Protein AF-A0A7S3EZ70-F1 (afdb_monomer)

Radius of gyration: 29.28 Å; Cα contacts (8 Å, |Δi|>4): 65; chains: 1; bounding box: 74×58×72 Å

pLDDT: mean 78.93, std 18.95, range [38.75, 97.81]

Mean predicted aligned error: 17.66 Å

Foldseek 3Di:
DDDDDPVVVVVVVVCVVALLSVLLVDALCVVQVDDLVSLQPHDCPPQDLVSLVSSLVSLVNSVHDDDSSVVSNVVSVVVNVVDDDDDDPPDDDPDDPDPPDDDDDDDDDDDDDDDDDDDDDDDDDDDDDDDDDDDDDDDDDDDDDDD

Structure (mmCIF, N/CA/C/O backbone):
data_AF-A0A7S3EZ70-F1
#
_entry.id   AF-A0A7S3EZ70-F1
#
loop_
_atom_site.group_PDB
_atom_site.id
_atom_site.type_symbol
_atom_site.label_atom_id
_atom_site.label_alt_id
_atom_site.label_comp_id
_atom_site.label_asym_id
_atom_site.label_entity_id
_atom_site.label_seq_id
_atom_site.pdbx_PDB_ins_code
_atom_site.Cartn_x
_atom_site.Cartn_y
_atom_site.Cartn_z
_atom_site.occupancy
_atom_site.B_iso_or_equiv
_atom_site.auth_seq_id
_atom_site.auth_comp_id
_atom_site.auth_asym_id
_atom_site.auth_atom_id
_atom_site.pdbx_PDB_model_num
ATOM 1 N N . ALA A 1 1 ? -31.330 0.352 -7.534 1.00 57.59 1 ALA A N 1
ATOM 2 C CA . ALA A 1 1 ? -29.929 0.679 -7.201 1.00 57.59 1 ALA A CA 1
ATOM 3 C C . ALA A 1 1 ? -29.858 0.993 -5.713 1.00 57.59 1 ALA A C 1
ATOM 5 O O . ALA A 1 1 ? -30.433 1.987 -5.290 1.00 57.59 1 ALA A O 1
ATOM 6 N N . THR A 1 2 ? -29.265 0.115 -4.906 1.00 67.69 2 THR A N 1
ATOM 7 C CA . THR A 1 2 ? -29.158 0.315 -3.452 1.00 67.69 2 THR A CA 1
ATOM 8 C C . THR A 1 2 ? -28.140 1.422 -3.186 1.00 67.69 2 THR A C 1
ATOM 10 O O . THR A 1 2 ? -26.988 1.309 -3.600 1.00 67.69 2 THR A O 1
ATOM 13 N N . ALA A 1 3 ? -28.566 2.526 -2.569 1.00 80.25 3 ALA A N 1
ATOM 14 C CA . ALA A 1 3 ? -27.684 3.654 -2.289 1.00 80.25 3 ALA A CA 1
ATOM 15 C C . ALA A 1 3 ? -26.586 3.242 -1.292 1.00 80.25 3 ALA A C 1
ATOM 17 O O . ALA A 1 3 ? -26.878 2.673 -0.243 1.00 80.25 3 ALA A O 1
ATOM 18 N N . LEU A 1 4 ? -25.322 3.534 -1.615 1.00 79.00 4 LEU A N 1
ATOM 19 C CA . LEU A 1 4 ? -24.194 3.275 -0.718 1.00 79.00 4 LEU A CA 1
ATOM 20 C C . LEU A 1 4 ? -24.263 4.194 0.509 1.00 79.00 4 LEU A C 1
ATOM 22 O O . LEU A 1 4 ? -24.451 5.413 0.380 1.00 79.00 4 LEU A O 1
ATOM 26 N N . SER A 1 5 ? -24.047 3.616 1.692 1.00 90.00 5 SER A N 1
ATOM 27 C CA . SER A 1 5 ? -23.952 4.366 2.944 1.00 90.00 5 SER A CA 1
ATOM 28 C C . SER A 1 5 ? -22.847 5.440 2.862 1.00 90.00 5 SER A C 1
ATOM 30 O O . SER A 1 5 ? -21.911 5.335 2.054 1.00 90.00 5 SER A O 1
ATOM 32 N N . PRO A 1 6 ? -22.958 6.543 3.625 1.00 88.31 6 PRO A N 1
ATOM 33 C CA . PRO A 1 6 ? -21.977 7.629 3.577 1.00 88.31 6 PRO A CA 1
ATOM 34 C C . PRO A 1 6 ? -20.561 7.162 3.947 1.00 88.31 6 PRO A C 1
ATOM 36 O O . PRO A 1 6 ? -19.594 7.639 3.350 1.00 88.31 6 PRO A O 1
ATOM 39 N N . GLU A 1 7 ? -20.430 6.191 4.857 1.00 87.75 7 GLU A N 1
ATOM 40 C CA . GLU A 1 7 ? -19.131 5.627 5.235 1.00 87.75 7 GLU A CA 1
ATOM 41 C C . GLU A 1 7 ? -18.462 4.877 4.073 1.00 87.75 7 GLU A C 1
ATOM 43 O O . GLU A 1 7 ? -17.289 5.116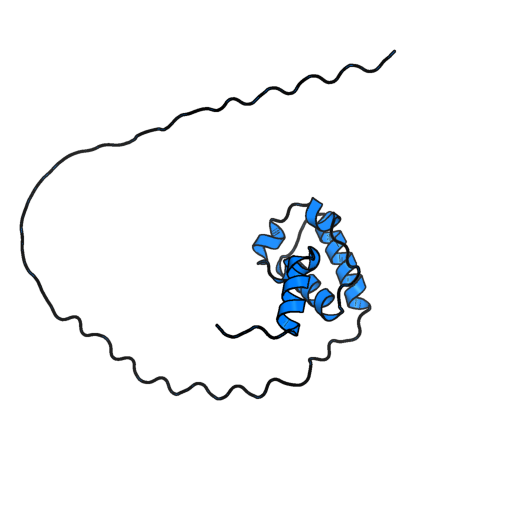 3.785 1.00 87.75 7 GLU A O 1
ATOM 48 N N . HIS A 1 8 ? -19.221 4.075 3.317 1.00 88.31 8 HIS A N 1
ATOM 49 C CA . HIS A 1 8 ? -18.715 3.342 2.159 1.00 88.31 8 HIS A CA 1
ATOM 50 C C . HIS A 1 8 ? -18.302 4.290 1.037 1.00 88.31 8 HIS A C 1
ATOM 52 O O . HIS A 1 8 ? -17.281 4.073 0.389 1.00 88.31 8 HIS A O 1
ATOM 58 N N . ARG A 1 9 ? -19.043 5.386 0.834 1.00 91.38 9 ARG A N 1
ATOM 59 C CA . ARG A 1 9 ? -18.658 6.427 -0.131 1.00 91.38 9 ARG A CA 1
ATOM 60 C C . ARG A 1 9 ? -17.361 7.129 0.269 1.00 91.38 9 ARG A C 1
ATOM 62 O O . ARG A 1 9 ? -16.509 7.363 -0.587 1.00 91.38 9 ARG A O 1
ATOM 69 N N . SER A 1 10 ? -17.192 7.440 1.554 1.00 90.31 10 SER A N 1
ATOM 70 C CA . SER A 1 10 ? -15.955 8.033 2.075 1.00 90.31 10 SER A CA 1
ATOM 71 C C . SER A 1 10 ? -14.762 7.087 1.907 1.00 90.31 10 SER A C 1
ATOM 73 O O . SER A 1 10 ? -13.71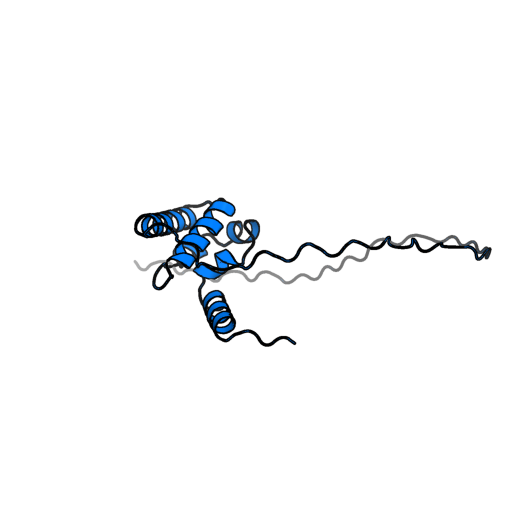7 7.491 1.392 1.00 90.31 10 SER A O 1
ATOM 75 N N . LEU A 1 11 ? -14.939 5.807 2.250 1.00 88.69 11 LEU A N 1
ATOM 76 C CA . LEU A 1 11 ? -13.916 4.779 2.074 1.00 88.69 11 LEU A CA 1
ATOM 77 C C . LEU A 1 11 ? -13.543 4.601 0.599 1.00 88.69 11 LEU A C 1
ATOM 79 O O . LEU A 1 11 ? -12.365 4.663 0.261 1.00 88.69 11 LEU A O 1
ATOM 83 N N . ALA A 1 12 ? -14.524 4.467 -0.294 1.00 90.88 12 ALA A N 1
ATOM 84 C CA . ALA A 1 12 ? -14.280 4.335 -1.729 1.00 90.88 12 ALA A CA 1
ATOM 85 C C . 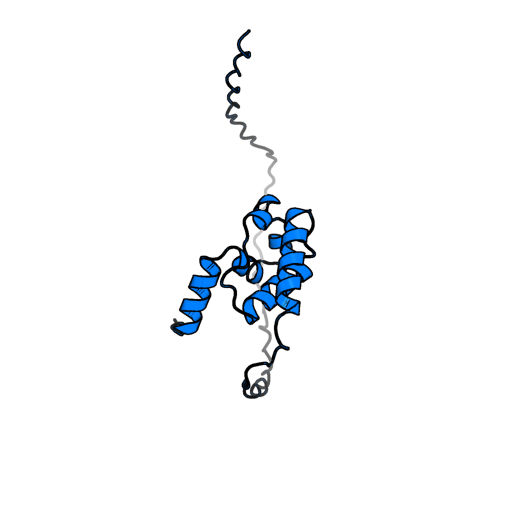ALA A 1 12 ? -13.505 5.537 -2.294 1.00 90.88 12 ALA A C 1
ATOM 87 O O . ALA A 1 12 ? -12.561 5.366 -3.071 1.00 90.88 12 ALA A O 1
ATOM 88 N N . LYS A 1 13 ? -13.843 6.758 -1.856 1.00 93.00 13 LYS A N 1
ATOM 89 C CA . LYS A 1 13 ? -13.115 7.978 -2.233 1.00 93.00 13 LYS A CA 1
ATOM 90 C C . LYS A 1 13 ? -11.670 7.949 -1.733 1.00 93.00 13 LYS A C 1
ATOM 92 O O . LYS A 1 13 ? -10.760 8.289 -2.485 1.00 93.00 13 LYS A O 1
ATOM 97 N N . ARG A 1 14 ? -11.441 7.518 -0.489 1.00 91.69 14 ARG A N 1
ATOM 98 C CA . ARG A 1 14 ? -10.087 7.358 0.066 1.00 91.69 14 ARG A CA 1
ATOM 99 C C . ARG A 1 14 ? -9.271 6.331 -0.709 1.00 91.69 14 ARG A C 1
ATOM 101 O O . ARG A 1 14 ? -8.152 6.645 -1.093 1.00 91.69 14 ARG A O 1
ATOM 108 N N . VAL A 1 15 ? -9.830 5.148 -0.960 1.00 92.94 15 VAL A N 1
ATOM 109 C CA . VAL A 1 15 ? -9.165 4.074 -1.716 1.00 92.94 15 VAL A CA 1
ATOM 110 C C . VAL A 1 15 ? -8.795 4.549 -3.120 1.00 92.94 15 VAL A C 1
ATOM 112 O O . VAL A 1 15 ? -7.683 4.309 -3.576 1.00 92.94 15 VAL A O 1
ATOM 115 N N . SER A 1 16 ? -9.683 5.295 -3.779 1.00 90.19 16 SER A N 1
ATOM 116 C CA . SER A 1 16 ? -9.432 5.827 -5.125 1.00 90.19 16 SER A CA 1
ATOM 117 C C . SER A 1 16 ? -8.314 6.877 -5.152 1.00 90.19 16 SER A C 1
ATOM 119 O O . SER A 1 16 ? -7.518 6.907 -6.088 1.00 90.19 16 SER A O 1
ATOM 121 N N . ASN A 1 17 ? -8.231 7.720 -4.118 1.00 92.56 17 ASN A N 1
ATOM 122 C CA . ASN A 1 17 ? -7.299 8.850 -4.068 1.00 92.56 17 ASN A CA 1
ATOM 123 C C . ASN A 1 17 ? -5.922 8.503 -3.490 1.00 92.56 17 ASN A C 1
ATOM 125 O O . ASN A 1 17 ? -5.028 9.346 -3.513 1.00 92.56 17 ASN A O 1
ATOM 129 N N . ARG A 1 18 ? -5.744 7.301 -2.934 1.00 93.56 18 ARG A N 1
ATOM 130 C CA . ARG A 1 18 ? -4.520 6.920 -2.226 1.00 93.56 18 ARG A CA 1
ATOM 131 C C . ARG A 1 18 ? -3.862 5.711 -2.853 1.00 93.56 18 ARG A C 1
ATOM 133 O O . ARG A 1 18 ? -4.391 4.607 -2.778 1.00 93.56 18 ARG A O 1
ATOM 140 N N . SER A 1 19 ? -2.669 5.916 -3.401 1.00 92.88 19 SER A N 1
ATOM 141 C CA . SER A 1 19 ? -1.846 4.875 -4.024 1.00 92.88 19 SER A CA 1
ATOM 142 C C . SER A 1 19 ? -1.657 3.652 -3.133 1.00 92.88 19 SER A C 1
ATOM 144 O O . SER A 1 19 ? -1.794 2.535 -3.618 1.00 92.88 19 SER A O 1
ATOM 146 N N . GLU A 1 20 ? -1.422 3.848 -1.834 1.00 94.75 20 GLU A N 1
ATOM 147 C CA . GLU A 1 20 ? -1.215 2.735 -0.900 1.00 94.75 20 GLU A CA 1
ATOM 148 C C . GLU A 1 20 ? -2.461 1.854 -0.764 1.00 94.75 20 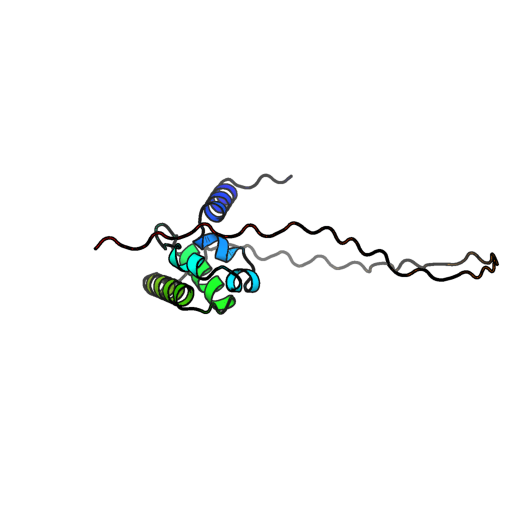GLU A C 1
ATOM 150 O O . GLU A 1 20 ? -2.370 0.632 -0.764 1.00 94.75 20 GLU A O 1
ATOM 155 N N . LEU A 1 21 ? -3.641 2.474 -0.667 1.00 95.44 21 LEU A N 1
ATOM 156 C CA . LEU A 1 21 ? -4.904 1.758 -0.476 1.00 95.44 21 LEU A CA 1
ATOM 157 C C . LEU A 1 21 ? -5.359 1.042 -1.742 1.00 95.44 21 LEU A C 1
ATOM 159 O O . LEU A 1 21 ? -6.082 0.051 -1.657 1.00 95.44 21 LEU A O 1
ATOM 163 N N . ARG A 1 22 ? -4.908 1.500 -2.915 1.00 94.69 22 ARG A N 1
ATOM 164 C CA . ARG A 1 22 ? -5.167 0.795 -4.172 1.00 94.69 22 ARG A CA 1
ATOM 165 C C . ARG A 1 22 ? -4.567 -0.609 -4.162 1.00 94.69 22 ARG A C 1
ATOM 167 O O . ARG A 1 22 ? -5.147 -1.496 -4.769 1.00 94.69 22 ARG A O 1
ATOM 174 N N . LEU A 1 23 ? -3.487 -0.845 -3.414 1.00 95.19 23 LEU A N 1
ATOM 175 C CA . LEU A 1 23 ? -2.901 -2.182 -3.271 1.00 95.19 23 LEU A CA 1
ATOM 176 C C . LEU A 1 23 ? -3.878 -3.202 -2.674 1.00 95.19 23 LEU A C 1
ATOM 178 O O . LEU A 1 23 ? -3.786 -4.378 -2.990 1.00 95.19 23 LEU A O 1
ATOM 182 N N . VAL A 1 24 ? -4.822 -2.753 -1.842 1.00 95.88 24 VAL A N 1
ATOM 183 C CA . VAL A 1 24 ? -5.797 -3.624 -1.163 1.00 95.88 24 VAL A CA 1
ATOM 184 C C . VAL A 1 24 ? -6.912 -4.085 -2.106 1.00 95.88 24 VAL A C 1
ATOM 186 O O . VAL A 1 24 ? -7.532 -5.115 -1.866 1.00 95.88 24 VAL A O 1
ATOM 189 N N . VAL A 1 25 ? -7.183 -3.328 -3.173 1.00 95.81 25 VAL A N 1
ATOM 190 C CA . VAL A 1 25 ? -8.226 -3.669 -4.158 1.00 95.81 25 VAL A CA 1
ATOM 191 C C . VAL A 1 25 ? -7.680 -4.357 -5.404 1.00 95.81 25 VAL A C 1
ATOM 193 O O . VAL A 1 25 ? -8.458 -4.913 -6.173 1.00 95.81 25 VAL A O 1
ATOM 196 N N . LEU A 1 26 ? -6.366 -4.307 -5.620 1.00 95.94 26 LEU A N 1
ATOM 197 C CA . LEU A 1 26 ? -5.707 -5.028 -6.701 1.00 95.94 26 LEU A CA 1
ATOM 198 C C . LEU A 1 26 ? -5.533 -6.501 -6.333 1.00 95.94 26 LEU A C 1
ATOM 200 O O . LEU A 1 26 ? -5.348 -6.854 -5.167 1.00 95.94 26 LEU A O 1
ATOM 204 N N . SER A 1 27 ? -5.536 -7.365 -7.344 1.00 97.50 27 SER A N 1
ATOM 205 C CA . SER A 1 27 ? -5.123 -8.752 -7.150 1.00 97.50 27 SER A CA 1
ATOM 206 C C . SER A 1 27 ? -3.624 -8.840 -6.809 1.00 97.50 27 SER A C 1
ATOM 208 O O . SER A 1 27 ? -2.837 -7.982 -7.228 1.00 97.50 27 SER A O 1
ATOM 210 N N . PRO A 1 28 ? -3.183 -9.902 -6.107 1.00 97.50 28 PRO A N 1
ATOM 211 C CA . PRO A 1 28 ? -1.765 -10.127 -5.817 1.00 97.50 28 PRO A CA 1
ATOM 212 C C . PRO A 1 28 ? -0.879 -10.073 -7.075 1.00 97.50 28 PRO A C 1
ATOM 214 O O . PRO A 1 28 ? 0.201 -9.483 -7.069 1.00 97.50 28 PRO A O 1
ATOM 217 N N . ASP A 1 29 ? -1.363 -10.625 -8.191 1.00 97.38 29 ASP A N 1
ATOM 218 C CA . ASP A 1 29 ? -0.715 -10.575 -9.503 1.00 97.38 29 ASP A CA 1
ATOM 219 C C . ASP A 1 29 ? -0.512 -9.157 -10.043 1.00 97.38 29 ASP A C 1
ATOM 221 O O . ASP A 1 29 ? 0.565 -8.837 -10.550 1.00 97.38 29 ASP A O 1
ATOM 225 N N . GLU A 1 30 ? -1.528 -8.304 -9.937 1.00 97.44 30 GLU A N 1
ATOM 226 C CA . GLU A 1 30 ? -1.453 -6.913 -10.385 1.00 97.44 30 GLU A CA 1
ATOM 227 C C . GLU A 1 30 ? -0.477 -6.106 -9.533 1.00 97.44 30 GLU A C 1
ATOM 229 O O . GLU A 1 30 ? 0.311 -5.337 -10.081 1.00 97.44 30 GLU A O 1
ATOM 234 N N . VAL A 1 31 ? -0.462 -6.333 -8.215 1.00 96.81 31 VAL A N 1
ATOM 235 C CA . VAL A 1 31 ? 0.496 -5.695 -7.302 1.00 96.81 31 VAL A CA 1
ATOM 236 C C . VAL A 1 31 ? 1.937 -6.049 -7.686 1.00 96.81 31 VAL A C 1
ATOM 238 O O . VAL A 1 31 ? 2.792 -5.164 -7.729 1.00 96.81 31 VAL A O 1
ATOM 241 N N . ARG A 1 32 ? 2.219 -7.311 -8.041 1.00 95.56 32 ARG A N 1
ATOM 242 C CA . ARG A 1 32 ? 3.558 -7.740 -8.496 1.00 95.56 32 ARG A CA 1
ATOM 243 C C . ARG A 1 32 ? 4.010 -7.087 -9.797 1.00 95.56 32 ARG A C 1
ATOM 245 O O . ARG A 1 32 ? 5.208 -6.949 -10.019 1.00 95.56 32 ARG A O 1
ATOM 252 N N . ARG A 1 33 ? 3.067 -6.735 -10.672 1.00 95.56 33 ARG A N 1
ATOM 253 C CA . ARG A 1 33 ? 3.345 -6.124 -11.980 1.00 95.56 33 ARG A CA 1
ATOM 254 C C . ARG A 1 33 ? 3.473 -4.604 -11.914 1.00 95.56 33 ARG A C 1
ATOM 256 O O . ARG A 1 33 ? 3.730 -3.982 -12.945 1.00 95.56 33 ARG A O 1
ATOM 263 N N . LEU A 1 34 ? 3.292 -3.999 -10.738 1.00 94.88 34 LEU A N 1
ATOM 264 C CA . LEU A 1 34 ? 3.478 -2.564 -10.578 1.00 94.88 34 LEU A CA 1
ATOM 265 C C . LEU A 1 34 ? 4.924 -2.163 -10.918 1.00 94.88 34 LEU A C 1
ATOM 267 O O . LEU A 1 34 ? 5.865 -2.867 -10.540 1.00 94.88 34 LEU A O 1
ATOM 271 N N . PRO A 1 35 ? 5.128 -1.023 -11.602 1.00 92.81 35 PRO A N 1
ATOM 272 C CA . PRO A 1 35 ? 6.463 -0.517 -11.885 1.00 92.81 35 PRO A CA 1
ATOM 273 C C . PRO A 1 35 ? 7.300 -0.362 -10.601 1.00 92.81 35 PRO A C 1
ATOM 275 O O . PRO A 1 35 ? 6.778 0.100 -9.585 1.00 92.81 35 PRO A O 1
ATOM 278 N N . PRO A 1 36 ? 8.617 -0.644 -10.623 1.00 82.12 36 PRO A N 1
ATOM 279 C CA . PRO A 1 36 ? 9.460 -0.569 -9.423 1.00 82.12 36 PRO A CA 1
ATOM 280 C C . PRO A 1 36 ? 9.431 0.796 -8.717 1.00 82.12 36 PRO A C 1
ATOM 282 O O . PRO A 1 36 ? 9.505 0.869 -7.490 1.00 82.12 36 PRO A O 1
ATOM 285 N N . GLY A 1 37 ? 9.286 1.885 -9.482 1.00 90.25 37 GLY A N 1
ATOM 286 C CA . GLY A 1 37 ? 9.193 3.249 -8.952 1.00 90.25 37 GLY A CA 1
ATOM 287 C C . GLY A 1 37 ? 7.889 3.549 -8.204 1.00 90.25 37 GLY A C 1
ATOM 288 O O . GLY A 1 37 ? 7.847 4.486 -7.411 1.00 90.25 37 GLY A O 1
ATOM 289 N N . THR A 1 38 ? 6.839 2.746 -8.399 1.00 93.62 38 THR A N 1
ATOM 290 C CA . THR A 1 38 ? 5.529 2.956 -7.771 1.00 93.62 38 THR A CA 1
ATOM 291 C C . THR A 1 38 ? 5.607 2.851 -6.250 1.00 93.62 38 THR A C 1
ATOM 293 O O . THR A 1 38 ? 5.042 3.691 -5.560 1.00 93.62 38 THR A O 1
ATOM 296 N N . PHE A 1 39 ? 6.358 1.883 -5.722 1.00 93.62 39 PHE A N 1
ATOM 297 C CA . PHE A 1 39 ? 6.507 1.691 -4.275 1.00 93.62 39 PHE A CA 1
ATOM 298 C C . PHE A 1 39 ? 7.367 2.770 -3.609 1.00 93.62 39 PHE A C 1
ATOM 300 O O . PHE A 1 39 ? 7.144 3.101 -2.451 1.00 93.62 39 PHE A O 1
ATOM 307 N N . VAL A 1 40 ? 8.328 3.350 -4.337 1.00 90.81 40 VAL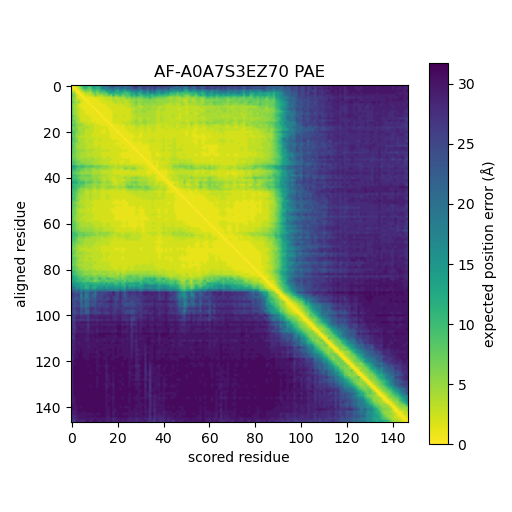 A N 1
ATOM 308 C CA . VAL A 1 40 ? 9.192 4.428 -3.821 1.00 90.81 40 VAL A CA 1
ATOM 309 C C . VAL A 1 40 ? 8.406 5.727 -3.642 1.00 90.81 40 VAL A C 1
ATOM 311 O O . VAL A 1 40 ? 8.661 6.483 -2.711 1.00 90.81 40 VAL A O 1
ATOM 314 N N . ALA A 1 41 ? 7.429 5.973 -4.517 1.00 89.06 41 ALA A N 1
ATOM 315 C CA . ALA A 1 41 ? 6.550 7.134 -4.427 1.00 89.06 41 ALA A CA 1
ATOM 316 C C . ALA A 1 41 ? 5.469 7.001 -3.337 1.00 89.06 41 ALA A C 1
ATOM 318 O O . ALA A 1 41 ? 4.806 7.988 -3.016 1.00 89.06 41 ALA A O 1
ATOM 319 N N . MET A 1 42 ? 5.263 5.802 -2.780 1.00 92.56 42 MET A N 1
ATOM 320 C CA . MET A 1 42 ? 4.248 5.568 -1.755 1.00 92.56 42 MET A CA 1
ATOM 321 C C . MET A 1 42 ? 4.745 5.986 -0.373 1.00 92.56 42 MET A C 1
ATOM 323 O O . MET A 1 42 ? 5.811 5.582 0.092 1.00 92.56 42 MET A O 1
ATOM 327 N N . GLY A 1 43 ? 3.921 6.775 0.312 1.00 89.75 43 GLY A N 1
ATOM 328 C CA . GLY A 1 43 ? 4.122 7.114 1.713 1.00 89.75 43 GLY A CA 1
ATOM 329 C C . GLY A 1 43 ? 3.291 6.208 2.610 1.00 89.75 43 GLY A C 1
ATOM 330 O O . GLY A 1 43 ? 2.567 5.337 2.160 1.00 89.75 43 GLY A O 1
ATOM 331 N N . SER A 1 44 ? 3.342 6.431 3.915 1.00 90.19 44 SER A N 1
ATOM 332 C CA . SER A 1 44 ? 2.454 5.747 4.870 1.00 90.19 44 SER A CA 1
ATOM 333 C C . SER A 1 4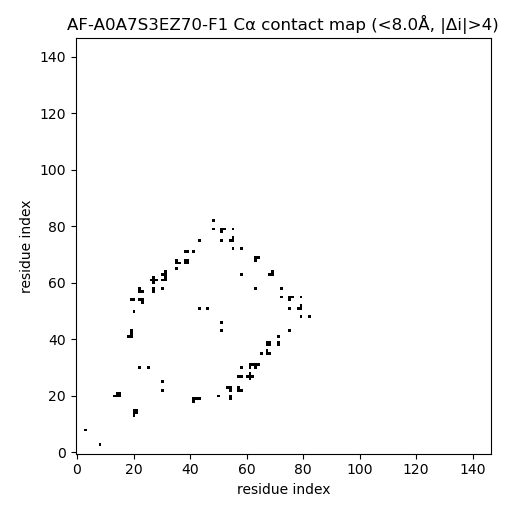4 ? 1.723 6.737 5.782 1.00 90.19 44 SER A C 1
ATOM 335 O O . SER A 1 44 ? 1.155 6.366 6.811 1.00 90.19 44 SER A O 1
ATOM 337 N N . SER A 1 45 ? 1.772 8.025 5.437 1.00 89.44 45 SER A N 1
ATOM 338 C CA . SER A 1 45 ? 1.170 9.120 6.199 1.00 89.44 45 SER A CA 1
ATOM 339 C C . SER A 1 45 ? -0.352 9.083 6.088 1.00 89.44 45 SER A C 1
ATOM 341 O O . SER A 1 45 ? -0.895 8.895 5.004 1.00 89.44 45 SER A O 1
ATOM 343 N N . GLY A 1 46 ? -1.057 9.236 7.209 1.00 89.81 46 GLY A N 1
ATOM 344 C CA . GLY A 1 46 ? -2.523 9.283 7.246 1.00 89.81 46 GLY A CA 1
ATOM 345 C C . GLY A 1 46 ? -3.241 7.949 7.008 1.00 89.81 46 GLY A C 1
ATOM 346 O O . GLY A 1 46 ? -4.466 7.944 6.870 1.00 89.81 46 GLY A O 1
ATOM 347 N N . LEU A 1 47 ? -2.522 6.823 6.886 1.00 93.69 47 LEU A N 1
ATOM 348 C CA . LEU A 1 47 ? -3.151 5.497 6.909 1.00 93.69 47 LEU A CA 1
ATOM 349 C C . LEU A 1 47 ? -3.694 5.218 8.312 1.00 93.69 47 LEU A C 1
ATOM 351 O O . LEU A 1 47 ? -3.018 5.465 9.309 1.00 93.69 47 LEU A O 1
ATOM 355 N N . GLN A 1 48 ? -4.920 4.714 8.371 1.00 93.56 48 GLN A N 1
ATOM 356 C CA . GLN A 1 48 ? -5.547 4.253 9.604 1.00 93.56 48 GLN A CA 1
ATOM 357 C C . GLN A 1 48 ? -4.947 2.902 10.029 1.00 93.56 48 GLN A C 1
ATOM 359 O O . GLN A 1 48 ? -4.471 2.159 9.169 1.00 93.56 48 GLN A O 1
ATOM 364 N N . PRO A 1 49 ? -5.009 2.522 11.318 1.00 94.31 49 PRO A N 1
ATOM 365 C CA . PRO A 1 49 ? -4.467 1.247 11.797 1.00 94.31 49 PRO A CA 1
ATOM 366 C C . PRO A 1 49 ? -4.940 0.025 10.991 1.00 94.31 49 PRO A C 1
ATOM 368 O O . PRO A 1 49 ? -4.134 -0.811 10.589 1.00 94.31 49 PRO A O 1
ATOM 371 N N . THR A 1 50 ? -6.238 -0.052 10.683 1.00 92.94 50 THR A N 1
ATOM 372 C CA . THR A 1 50 ? -6.816 -1.133 9.863 1.00 92.94 50 THR A CA 1
ATOM 373 C C . THR A 1 50 ? -6.286 -1.124 8.430 1.00 92.94 50 THR A C 1
ATOM 375 O O . THR A 1 50 ? -6.057 -2.176 7.841 1.00 92.94 50 THR A O 1
ATOM 378 N N . GLU A 1 51 ? -6.041 0.057 7.868 1.00 94.62 51 GLU A N 1
ATOM 379 C CA . GLU A 1 51 ? -5.500 0.195 6.517 1.00 94.62 51 GLU A CA 1
ATOM 380 C C . GLU A 1 51 ? -4.030 -0.218 6.450 1.00 94.62 51 GLU A C 1
ATOM 382 O O . GLU A 1 51 ? -3.626 -0.860 5.488 1.00 94.62 51 GLU A O 1
ATOM 387 N N . VAL A 1 52 ? -3.236 0.092 7.481 1.00 96.44 52 VAL A N 1
ATOM 388 C CA . VAL A 1 52 ? -1.848 -0.383 7.583 1.00 96.44 52 VAL A CA 1
ATOM 389 C C . VAL A 1 52 ? -1.814 -1.910 7.550 1.00 96.44 52 VAL A C 1
ATOM 391 O O . VAL A 1 52 ? -1.072 -2.478 6.752 1.00 96.44 52 VAL A O 1
ATOM 394 N N . ARG A 1 53 ? -2.666 -2.573 8.345 1.00 96.38 53 ARG A N 1
ATOM 395 C CA . ARG A 1 53 ? -2.804 -4.041 8.339 1.00 96.38 53 ARG A CA 1
ATOM 396 C C . ARG A 1 53 ? -3.177 -4.575 6.960 1.00 96.38 53 ARG A C 1
ATOM 398 O O . ARG A 1 53 ? -2.537 -5.503 6.477 1.00 96.38 53 ARG A O 1
ATOM 405 N N . ALA A 1 54 ? -4.183 -3.976 6.324 1.00 95.81 54 ALA A N 1
ATOM 406 C CA . ALA A 1 54 ? -4.660 -4.408 5.013 1.00 95.81 54 ALA A CA 1
ATOM 407 C C . ALA A 1 54 ? -3.581 -4.271 3.927 1.00 95.81 54 ALA A C 1
ATOM 409 O O . ALA A 1 54 ? -3.421 -5.164 3.100 1.00 95.81 54 ALA A O 1
ATOM 410 N N . VAL A 1 55 ? -2.808 -3.181 3.948 1.00 97.00 55 VAL A N 1
ATOM 411 C CA . VAL A 1 55 ? -1.716 -2.963 2.991 1.00 97.00 55 VAL A CA 1
ATOM 412 C C . VAL A 1 55 ? -0.573 -3.952 3.216 1.00 97.00 55 VAL A C 1
ATOM 414 O O . VAL A 1 55 ? -0.083 -4.518 2.243 1.00 97.00 55 VAL A O 1
ATOM 417 N N . VAL A 1 56 ? -0.165 -4.207 4.468 1.00 97.69 56 VAL A N 1
ATOM 418 C CA . VAL A 1 56 ? 0.851 -5.238 4.766 1.00 97.69 56 VAL A CA 1
ATOM 419 C C . VAL A 1 56 ? 0.387 -6.595 4.247 1.00 97.69 56 VAL A C 1
ATOM 421 O O . VAL A 1 56 ? 1.126 -7.243 3.510 1.00 97.69 56 VAL A O 1
ATOM 424 N N . TYR A 1 57 ? -0.856 -6.978 4.544 1.00 97.75 57 TYR A N 1
ATOM 425 C CA . TYR A 1 57 ? -1.430 -8.233 4.069 1.00 97.75 57 TYR A CA 1
ATOM 426 C C . TYR A 1 57 ? -1.422 -8.338 2.538 1.00 97.75 57 TYR A C 1
ATOM 428 O O . TYR A 1 57 ? -1.015 -9.363 1.998 1.00 97.75 57 TYR A O 1
ATOM 436 N N . ALA A 1 58 ? -1.813 -7.274 1.829 1.00 97.62 58 ALA A N 1
ATOM 437 C CA . ALA A 1 58 ? -1.809 -7.251 0.367 1.00 97.62 58 ALA A CA 1
ATOM 438 C C . ALA A 1 58 ? -0.393 -7.409 -0.218 1.00 97.62 58 ALA A C 1
ATOM 440 O O . ALA A 1 58 ? -0.199 -8.156 -1.176 1.00 97.62 58 ALA A O 1
ATOM 441 N N . LEU A 1 59 ? 0.607 -6.747 0.372 1.00 97.25 59 LEU A N 1
ATOM 442 C CA . LEU A 1 59 ? 2.007 -6.858 -0.050 1.00 97.25 59 LEU A CA 1
ATOM 443 C C . LEU A 1 59 ? 2.585 -8.258 0.204 1.00 97.25 59 LEU A C 1
ATOM 445 O O . LEU A 1 59 ? 3.331 -8.772 -0.630 1.00 97.25 59 LEU A O 1
ATOM 449 N N . GLU A 1 60 ? 2.243 -8.874 1.337 1.00 97.69 60 GLU A N 1
ATOM 450 C CA . GLU A 1 60 ? 2.679 -10.230 1.689 1.00 97.69 60 GLU A CA 1
ATOM 451 C C . GLU A 1 60 ? 2.019 -11.284 0.799 1.00 97.69 60 GLU A C 1
ATOM 453 O O . GLU A 1 60 ? 2.714 -12.145 0.263 1.00 97.69 60 GLU A O 1
ATOM 458 N N . GLN A 1 61 ? 0.711 -11.164 0.555 1.00 97.81 61 GLN A N 1
ATOM 459 C CA . GLN A 1 61 ? -0.022 -12.000 -0.403 1.00 97.81 61 GLN A CA 1
ATOM 460 C C . GLN A 1 61 ? 0.555 -11.896 -1.816 1.00 97.81 61 GLN A C 1
ATOM 462 O O . GLN A 1 61 ? 0.717 -12.896 -2.512 1.00 97.81 61 GLN A O 1
ATOM 467 N N . ALA A 1 62 ? 0.903 -10.681 -2.240 1.00 97.38 62 ALA A N 1
ATOM 468 C CA . ALA A 1 62 ? 1.550 -10.448 -3.522 1.00 97.38 62 ALA A CA 1
ATOM 469 C C . ALA A 1 62 ? 2.993 -10.964 -3.574 1.00 97.38 62 ALA A C 1
ATOM 471 O O . ALA A 1 62 ? 3.540 -11.048 -4.666 1.00 97.38 62 ALA A O 1
ATOM 472 N N . ASN A 1 63 ? 3.622 -11.312 -2.446 1.00 96.81 63 ASN A N 1
ATOM 473 C CA . ASN A 1 63 ? 5.035 -11.688 -2.380 1.00 96.81 63 ASN A CA 1
ATOM 474 C C . ASN A 1 63 ? 5.917 -10.705 -3.178 1.00 96.81 63 ASN A C 1
ATOM 476 O O . ASN A 1 63 ? 6.646 -11.089 -4.101 1.00 96.81 63 ASN A O 1
ATOM 480 N N . VAL A 1 64 ? 5.746 -9.407 -2.896 1.00 95.81 64 VAL A N 1
ATOM 481 C CA . VAL A 1 64 ? 6.396 -8.337 -3.661 1.00 95.81 64 VAL A CA 1
ATOM 482 C C . VAL A 1 64 ? 7.918 -8.475 -3.659 1.00 95.81 64 VAL A C 1
ATOM 484 O O . VAL A 1 64 ? 8.530 -8.911 -2.686 1.00 95.81 64 VAL A O 1
ATOM 487 N N . SER A 1 65 ? 8.540 -8.065 -4.762 1.00 93.12 65 SER A N 1
ATOM 488 C CA . SER A 1 65 ? 9.983 -8.184 -4.966 1.00 93.12 65 SER A CA 1
ATOM 489 C C . SER A 1 65 ? 10.582 -6.877 -5.487 1.00 93.12 65 SER A C 1
ATOM 491 O O . SER A 1 65 ? 9.871 -5.979 -5.938 1.00 93.12 65 SER A O 1
ATOM 493 N N . GLY A 1 66 ? 11.907 -6.752 -5.395 1.00 93.88 66 GLY A N 1
ATOM 494 C CA . GLY A 1 66 ? 12.633 -5.538 -5.764 1.00 93.88 66 GLY A CA 1
ATOM 495 C C . GLY A 1 66 ? 12.825 -4.562 -4.599 1.00 93.88 66 GLY A C 1
ATOM 496 O O . GLY A 1 66 ? 12.025 -4.485 -3.668 1.00 93.88 66 GLY A O 1
ATOM 497 N N . ALA A 1 67 ? 13.922 -3.802 -4.649 1.00 94.81 67 ALA A N 1
ATOM 498 C CA . ALA A 1 67 ? 14.382 -2.992 -3.521 1.00 94.81 67 ALA A CA 1
ATOM 499 C C . ALA A 1 67 ? 13.341 -1.962 -3.042 1.00 94.81 67 ALA A C 1
ATOM 501 O O . ALA A 1 67 ? 13.124 -1.839 -1.841 1.00 94.81 67 ALA A O 1
ATOM 502 N N . GLY A 1 68 ? 12.667 -1.259 -3.960 1.00 94.38 68 GLY A N 1
ATOM 503 C CA . GLY A 1 68 ? 11.647 -0.262 -3.611 1.00 94.38 68 GLY A CA 1
ATOM 504 C C . GLY A 1 68 ? 10.436 -0.869 -2.896 1.00 94.38 68 GLY A C 1
ATOM 505 O O . GLY A 1 68 ? 10.011 -0.356 -1.863 1.00 94.38 68 GLY A O 1
ATOM 506 N N . ALA A 1 69 ? 9.930 -1.999 -3.394 1.00 95.50 69 ALA A N 1
ATOM 507 C CA . ALA A 1 69 ? 8.796 -2.695 -2.791 1.00 95.50 69 ALA A CA 1
ATOM 508 C C . ALA A 1 69 ? 9.143 -3.283 -1.418 1.00 95.50 69 ALA A C 1
ATOM 510 O O . ALA A 1 69 ? 8.370 -3.136 -0.475 1.00 95.50 69 ALA A O 1
ATOM 511 N N . LEU A 1 70 ? 10.331 -3.884 -1.279 1.00 96.50 70 LEU A N 1
ATOM 512 C CA . LEU A 1 70 ? 10.801 -4.428 -0.003 1.00 96.50 70 LEU A CA 1
ATOM 513 C C . LEU A 1 70 ? 11.013 -3.332 1.048 1.00 96.50 70 LEU A C 1
ATOM 515 O O . LEU A 1 70 ? 10.646 -3.521 2.203 1.00 96.50 70 LEU A O 1
ATOM 519 N N . ARG A 1 71 ? 11.542 -2.165 0.656 1.00 96.25 71 ARG A N 1
ATOM 520 C CA . ARG A 1 71 ? 11.656 -0.997 1.548 1.00 96.25 71 ARG A CA 1
ATOM 521 C C . ARG A 1 71 ? 10.290 -0.487 1.994 1.00 96.25 71 ARG A C 1
ATOM 523 O O . ARG A 1 71 ? 10.112 -0.172 3.167 1.00 96.25 71 ARG A O 1
ATOM 530 N N . PHE A 1 72 ? 9.329 -0.429 1.075 1.00 96.75 72 PHE A N 1
ATOM 531 C CA . PHE A 1 72 ? 7.963 -0.039 1.404 1.00 96.75 72 PHE A CA 1
ATOM 532 C C . PHE A 1 72 ? 7.303 -1.041 2.367 1.00 96.75 72 PHE A C 1
ATOM 534 O O . PHE A 1 72 ? 6.727 -0.631 3.373 1.00 96.75 72 PHE A O 1
ATOM 541 N N . LEU A 1 73 ? 7.454 -2.348 2.123 1.00 97.19 73 LEU A N 1
ATOM 542 C CA . LEU A 1 73 ? 6.965 -3.401 3.017 1.00 97.19 73 LEU A CA 1
ATOM 543 C C . LEU A 1 73 ? 7.596 -3.313 4.415 1.00 97.19 73 LEU A C 1
ATOM 545 O O . LEU A 1 73 ? 6.878 -3.388 5.408 1.00 97.19 73 LEU A O 1
ATOM 549 N N . ASP A 1 74 ? 8.910 -3.115 4.506 1.00 97.69 74 ASP A N 1
ATOM 550 C CA . ASP A 1 74 ? 9.630 -2.980 5.778 1.00 97.69 74 ASP A CA 1
ATOM 551 C C . ASP A 1 74 ? 9.146 -1.770 6.598 1.00 97.69 74 ASP A C 1
ATOM 553 O O . ASP A 1 74 ? 8.860 -1.880 7.795 1.00 97.69 74 ASP A O 1
ATOM 557 N N . MET A 1 75 ? 8.929 -0.629 5.934 1.00 96.75 75 MET A N 1
ATOM 558 C CA . MET A 1 75 ? 8.308 0.547 6.551 1.00 96.75 75 MET A CA 1
ATOM 559 C C . MET A 1 75 ? 6.900 0.233 7.078 1.00 96.75 75 MET A C 1
ATOM 561 O O . MET A 1 75 ? 6.549 0.627 8.192 1.00 96.75 75 MET A O 1
ATOM 565 N N . MET A 1 76 ? 6.079 -0.466 6.292 1.00 97.38 76 MET A N 1
ATOM 566 C CA . MET A 1 76 ? 4.715 -0.818 6.689 1.00 97.38 76 MET A CA 1
ATOM 567 C C . MET A 1 76 ? 4.689 -1.823 7.848 1.00 97.38 76 MET A C 1
ATOM 569 O O . MET A 1 76 ? 3.883 -1.663 8.764 1.00 97.38 76 MET A O 1
ATOM 573 N N . ARG A 1 77 ? 5.610 -2.794 7.873 1.00 97.31 77 ARG A N 1
ATOM 574 C CA . ARG A 1 77 ? 5.798 -3.729 8.995 1.00 97.31 77 ARG A CA 1
ATOM 575 C C . ARG A 1 77 ? 6.240 -3.020 10.269 1.00 97.31 77 ARG A C 1
ATOM 577 O O . ARG A 1 77 ? 5.687 -3.294 11.327 1.00 97.31 77 ARG A O 1
ATOM 584 N N . SER A 1 78 ? 7.161 -2.065 10.156 1.00 97.06 78 SER A N 1
ATOM 585 C CA . SER A 1 78 ? 7.600 -1.236 11.285 1.00 97.06 78 SER A CA 1
ATOM 586 C C . SER A 1 78 ? 6.455 -0.406 11.873 1.00 97.06 78 SER A C 1
ATOM 588 O O . SER A 1 78 ? 6.390 -0.184 13.077 1.00 97.06 78 SER A O 1
ATOM 590 N N . LYS A 1 79 ? 5.516 0.049 11.034 1.00 96.31 79 LYS A N 1
ATOM 591 C CA . LYS A 1 79 ? 4.292 0.703 11.513 1.00 96.31 79 LYS A CA 1
ATOM 592 C C . LYS A 1 79 ? 3.317 -0.279 12.139 1.00 96.31 79 LYS A C 1
ATOM 594 O O . LYS A 1 79 ? 2.717 0.052 13.152 1.00 96.31 79 LYS A O 1
ATOM 599 N N . LEU A 1 80 ? 3.154 -1.458 11.545 1.00 96.50 80 LEU A N 1
ATOM 600 C CA . LEU A 1 80 ? 2.267 -2.497 12.052 1.00 96.50 80 LEU A CA 1
ATOM 601 C C . LEU A 1 80 ? 2.689 -2.982 13.444 1.00 96.50 80 LEU A C 1
ATOM 603 O O . LEU A 1 80 ? 1.825 -3.140 14.299 1.00 96.50 80 LEU A O 1
ATOM 607 N N . SER A 1 81 ? 3.989 -3.160 13.691 1.00 96.12 81 SER A N 1
ATOM 608 C CA . SER A 1 81 ? 4.507 -3.585 15.000 1.00 96.12 81 SER A CA 1
ATOM 609 C C . SER A 1 81 ? 4.304 -2.549 16.109 1.00 96.12 81 SER A C 1
ATOM 611 O O . SER A 1 81 ? 4.337 -2.902 17.283 1.00 96.12 81 SER A O 1
ATOM 613 N N . ALA A 1 82 ? 4.077 -1.282 15.751 1.00 95.06 82 ALA A N 1
ATOM 614 C CA . ALA A 1 82 ? 3.761 -0.212 16.692 1.00 95.06 82 ALA A CA 1
ATOM 615 C C . ALA A 1 82 ? 2.253 -0.082 16.989 1.00 95.06 82 ALA A C 1
ATOM 617 O O . ALA A 1 82 ? 1.864 0.743 17.816 1.00 95.06 82 ALA A O 1
ATOM 618 N N . LEU A 1 83 ? 1.390 -0.842 16.303 1.00 93.50 83 LEU A N 1
ATOM 619 C CA . LEU A 1 83 ? -0.052 -0.832 16.548 1.00 93.50 83 LEU A CA 1
ATOM 620 C C . LEU A 1 83 ? -0.414 -1.816 17.675 1.00 93.50 83 LEU A C 1
ATOM 622 O O . LEU A 1 83 ? 0.214 -2.868 17.776 1.00 93.50 83 LEU A O 1
ATOM 626 N N . PRO A 1 84 ? -1.452 -1.522 18.485 1.00 91.50 84 PRO A N 1
ATOM 627 C CA . PRO A 1 84 ? -1.995 -2.493 19.443 1.00 91.50 84 PRO A CA 1
ATOM 628 C C . PRO A 1 84 ? -2.535 -3.726 18.711 1.00 91.50 84 PRO A C 1
ATOM 630 O O . PRO A 1 84 ? -2.704 -3.677 17.497 1.00 91.50 84 PRO A O 1
ATOM 633 N N . ASP A 1 85 ? -2.870 -4.814 19.397 1.00 87.50 85 ASP A N 1
ATOM 634 C CA . ASP A 1 85 ? -3.535 -5.950 18.748 1.00 87.50 85 ASP A CA 1
ATOM 635 C C . ASP A 1 85 ? -4.881 -5.556 18.110 1.00 87.50 85 ASP A C 1
ATOM 637 O O . ASP A 1 85 ? -5.518 -4.568 18.483 1.00 87.50 85 ASP A O 1
ATOM 641 N N . TYR A 1 86 ? -5.284 -6.284 17.064 1.00 84.81 86 TYR A N 1
ATOM 642 C CA . TYR A 1 86 ? -6.553 -6.019 16.387 1.00 84.81 86 TYR A CA 1
ATOM 643 C C . TYR A 1 86 ? -7.715 -6.613 17.184 1.00 84.81 86 TYR A C 1
ATOM 645 O O . TYR A 1 86 ? -7.838 -7.830 17.274 1.00 84.81 86 TYR A O 1
ATOM 653 N N . GLU A 1 87 ? -8.596 -5.749 17.680 1.00 80.50 87 GLU A N 1
ATOM 654 C CA . GLU A 1 87 ? -9.915 -6.128 18.186 1.00 80.50 87 GLU A CA 1
ATOM 655 C C . GLU A 1 87 ? -10.941 -5.991 17.046 1.00 80.50 87 GLU A C 1
ATOM 657 O O . GLU A 1 87 ? -11.144 -4.879 16.536 1.00 80.50 87 GLU A O 1
ATOM 662 N N . PRO A 1 88 ? -11.572 -7.090 16.591 1.00 73.75 88 PRO A N 1
ATOM 663 C CA . PRO A 1 88 ? -12.630 -7.003 15.598 1.00 73.75 88 PRO A CA 1
ATOM 664 C C . PRO A 1 88 ? -13.812 -6.214 16.175 1.00 73.75 88 PRO A C 1
ATOM 666 O O . PRO A 1 88 ? -14.183 -6.428 17.331 1.00 73.75 88 PRO A O 1
ATOM 669 N N . PRO A 1 89 ? -14.447 -5.317 15.398 1.00 71.06 89 PRO A N 1
ATOM 670 C CA . PRO A 1 89 ? -15.667 -4.675 15.854 1.00 71.06 89 PRO A CA 1
ATOM 671 C C . PRO A 1 89 ? -16.693 -5.768 16.160 1.00 71.06 89 PRO A C 1
ATOM 673 O O . PRO A 1 89 ? -16.984 -6.614 15.311 1.00 71.06 89 PRO A O 1
ATOM 676 N N . ALA A 1 90 ? -17.225 -5.767 17.384 1.00 65.50 90 ALA A N 1
ATOM 677 C CA . ALA A 1 90 ? -18.348 -6.622 17.728 1.00 65.50 90 ALA A CA 1
ATOM 678 C C . ALA A 1 90 ? -19.451 -6.400 16.680 1.00 65.50 90 ALA A C 1
ATOM 680 O O . ALA A 1 90 ? -19.784 -5.247 16.407 1.00 65.50 90 ALA A O 1
ATOM 681 N N . HIS A 1 91 ? -20.014 -7.496 16.161 1.00 51.28 91 HIS A N 1
ATOM 682 C CA . HIS A 1 91 ? -21.168 -7.623 15.252 1.00 51.28 91 HIS A CA 1
ATOM 683 C C . HIS A 1 91 ? -20.859 -8.084 13.817 1.00 51.28 91 HIS A C 1
ATOM 685 O O . HIS A 1 91 ? -20.612 -7.317 12.892 1.00 51.28 91 HIS A O 1
ATOM 691 N N . SER A 1 92 ? -21.118 -9.370 13.595 1.00 52.62 92 SER A N 1
ATOM 692 C CA . SER A 1 92 ? -22.080 -9.777 12.570 1.00 52.62 92 SER A CA 1
ATOM 693 C C . SER A 1 92 ? -23.090 -10.708 13.253 1.00 52.62 92 SER A C 1
ATOM 695 O O . SER A 1 92 ? -22.651 -11.633 13.940 1.00 52.62 92 SER A O 1
ATOM 697 N N . PRO A 1 93 ? -24.416 -10.477 13.164 1.00 60.94 93 PRO A N 1
ATOM 698 C CA . PRO A 1 93 ? -25.380 -11.484 13.598 1.00 60.94 93 PRO A CA 1
ATOM 699 C C . PRO A 1 93 ? -25.130 -12.783 12.810 1.00 60.94 93 PRO A C 1
ATOM 701 O O . PRO A 1 93 ? -24.709 -12.709 11.651 1.00 60.94 93 PRO A O 1
ATOM 704 N N . PRO A 1 94 ? -25.347 -13.967 13.412 1.00 64.19 94 PRO A N 1
ATOM 705 C CA . PRO A 1 94 ? -25.180 -15.232 12.709 1.00 64.19 94 PRO A CA 1
ATOM 706 C C . PRO A 1 94 ? -26.019 -15.223 11.427 1.00 64.19 94 PRO A C 1
ATOM 708 O O . PRO A 1 94 ? -27.195 -14.853 11.450 1.00 64.19 94 PRO A O 1
ATOM 711 N N . LEU A 1 95 ? -25.395 -15.596 10.305 1.00 63.03 95 LEU A N 1
ATOM 712 C CA . LEU A 1 95 ? -26.089 -15.756 9.029 1.00 63.03 95 LEU A CA 1
ATOM 713 C C . LEU A 1 95 ? -27.275 -16.716 9.236 1.00 63.03 95 LEU A C 1
ATOM 715 O O . LEU A 1 95 ? -27.077 -17.782 9.829 1.00 63.03 95 LEU A O 1
ATOM 719 N N . PRO A 1 96 ? -28.494 -16.378 8.774 1.00 74.94 96 PRO A N 1
ATOM 720 C CA . PRO A 1 96 ? -29.582 -17.343 8.768 1.00 74.94 96 PRO A CA 1
ATOM 721 C C . PRO A 1 96 ? -29.153 -18.572 7.947 1.00 74.94 96 PRO A C 1
ATOM 723 O O . PRO A 1 96 ? -28.425 -18.418 6.959 1.00 74.94 96 PRO A O 1
ATOM 726 N N . PRO A 1 97 ? -29.564 -19.789 8.346 1.00 78.94 97 PRO A N 1
ATOM 727 C CA . PRO A 1 97 ? -29.227 -20.998 7.606 1.00 78.94 97 PRO A CA 1
ATOM 728 C C . PRO A 1 97 ? -29.667 -20.864 6.138 1.00 78.94 97 PRO A C 1
ATOM 730 O O . PRO A 1 97 ? -30.703 -20.245 5.866 1.00 78.94 97 PRO A O 1
ATOM 733 N N . PRO A 1 98 ? -28.898 -21.419 5.182 1.00 78.50 98 PRO A N 1
ATOM 734 C CA . PRO A 1 98 ? -29.264 -21.368 3.774 1.00 78.50 98 PRO A CA 1
ATOM 735 C C . PRO A 1 98 ? -30.642 -22.020 3.563 1.00 78.50 98 PRO A C 1
ATOM 737 O O . PRO A 1 98 ? -30.931 -23.045 4.189 1.00 78.50 98 PRO A O 1
ATOM 740 N N . PRO A 1 99 ? -31.505 -21.454 2.699 1.00 79.56 99 PRO A N 1
ATOM 741 C CA . PRO A 1 99 ? -32.797 -22.053 2.397 1.00 79.56 99 PRO A CA 1
ATOM 742 C C . PRO A 1 99 ? -32.610 -23.452 1.781 1.00 79.56 99 PRO A C 1
ATOM 744 O O . PRO A 1 99 ? -31.648 -23.666 1.034 1.00 79.56 99 PRO A O 1
ATOM 747 N N . PRO A 1 100 ? -33.515 -24.407 2.063 1.00 78.19 100 PRO A N 1
ATOM 748 C CA . PRO A 1 100 ? -33.463 -25.739 1.472 1.00 78.19 100 PRO A CA 1
ATOM 749 C C . PRO A 1 100 ? -33.501 -25.633 -0.057 1.00 78.19 100 PRO A C 1
ATOM 751 O O . PRO A 1 100 ? -34.417 -25.040 -0.629 1.00 78.19 100 PRO A O 1
ATOM 754 N N . GLN A 1 101 ? -32.485 -26.189 -0.720 1.00 68.62 101 GLN A N 1
ATOM 755 C CA . GLN A 1 101 ? -32.427 -26.243 -2.177 1.00 68.62 101 GLN A CA 1
ATOM 756 C C . GLN A 1 101 ? -33.564 -27.138 -2.686 1.00 68.62 101 GLN A C 1
ATOM 758 O O . GLN A 1 101 ? -33.564 -28.346 -2.458 1.00 68.62 101 GLN A O 1
ATOM 763 N N . LEU A 1 102 ? -34.551 -26.540 -3.358 1.00 71.06 102 LEU A N 1
ATOM 764 C CA . LEU A 1 102 ? -35.566 -27.290 -4.094 1.00 71.06 102 LEU A CA 1
ATOM 765 C C . LEU A 1 102 ? -34.902 -28.003 -5.289 1.00 71.06 102 LEU A C 1
ATOM 767 O O . LEU A 1 102 ? -34.028 -27.406 -5.927 1.00 71.06 102 LEU A O 1
ATOM 771 N N . PRO A 1 103 ? -35.297 -29.247 -5.622 1.00 66.25 103 PRO A N 1
ATOM 772 C CA . PRO A 1 103 ? -34.732 -29.974 -6.754 1.00 66.25 103 PRO A CA 1
ATOM 773 C C . PRO A 1 103 ? -34.940 -29.190 -8.052 1.00 66.25 103 PRO A C 1
ATOM 775 O O . PRO A 1 103 ? -36.074 -28.903 -8.437 1.00 66.25 103 PRO A O 1
ATOM 778 N N . GLN A 1 104 ? -33.848 -28.842 -8.735 1.00 55.91 104 GLN A N 1
ATOM 779 C CA . GLN A 1 104 ? -33.935 -28.267 -10.072 1.00 55.91 104 GLN A CA 1
ATOM 780 C C . GLN A 1 104 ? -34.407 -29.349 -11.046 1.00 55.91 104 GLN A C 1
ATOM 782 O O . GLN A 1 104 ? -33.736 -30.363 -11.240 1.00 55.91 104 GLN A O 1
ATOM 787 N N . ALA A 1 105 ? -35.581 -29.141 -11.642 1.00 51.38 105 ALA A N 1
ATOM 788 C CA . ALA A 1 105 ? -36.079 -29.976 -12.722 1.00 51.38 105 ALA A CA 1
ATOM 789 C C . ALA A 1 105 ? -35.199 -29.767 -13.965 1.00 51.38 105 ALA A C 1
ATOM 791 O O . ALA A 1 105 ? -35.107 -28.662 -14.500 1.00 51.38 105 ALA A O 1
ATOM 792 N N . LEU A 1 106 ? -34.543 -30.838 -14.409 1.00 60.59 106 LEU A N 1
ATOM 793 C CA . LEU A 1 106 ? -33.816 -30.898 -15.676 1.00 60.59 106 LEU A CA 1
ATOM 794 C C . LEU A 1 106 ? -34.790 -30.624 -16.838 1.00 60.59 106 LEU A C 1
ATOM 796 O O . LEU A 1 106 ? -35.821 -31.301 -16.918 1.00 60.59 106 LEU A O 1
ATOM 800 N N . PRO A 1 107 ? -34.497 -29.697 -17.770 1.00 53.66 107 PRO A N 1
ATOM 801 C CA . PRO A 1 107 ? -35.275 -29.602 -18.993 1.00 53.66 107 PRO A CA 1
ATOM 802 C C . PRO A 1 107 ? -35.015 -30.848 -19.847 1.00 53.66 107 PRO A C 1
ATOM 804 O O . PRO A 1 107 ? -33.910 -31.091 -20.331 1.00 53.66 107 PRO A O 1
ATOM 807 N N . THR A 1 108 ? -36.068 -31.645 -20.017 1.00 56.31 108 THR A N 1
ATOM 808 C CA . THR A 1 108 ? -36.143 -32.707 -21.019 1.00 56.31 108 THR A CA 1
ATOM 809 C C . THR A 1 108 ? -36.129 -32.048 -22.394 1.00 56.31 108 THR A C 1
ATOM 811 O O . THR A 1 108 ? -37.120 -31.458 -22.817 1.00 56.31 108 THR A O 1
ATOM 814 N N . VAL A 1 109 ? -34.993 -32.116 -23.086 1.00 48.12 109 VAL A N 1
ATOM 815 C CA . VAL A 1 109 ? -34.917 -31.803 -24.514 1.00 48.12 109 VAL A CA 1
ATOM 816 C C . VAL A 1 109 ? -35.464 -33.014 -25.261 1.00 48.12 109 VAL A C 1
ATOM 818 O O . VAL A 1 109 ? -34.776 -34.017 -25.432 1.00 48.12 109 VAL A O 1
ATOM 821 N N . CYS A 1 110 ? -36.721 -32.932 -25.687 1.00 40.31 110 CYS A N 1
ATOM 822 C CA . CYS A 1 110 ? -37.217 -33.772 -26.767 1.00 40.31 110 CYS A CA 1
ATOM 823 C C . CYS A 1 110 ? -36.891 -33.087 -28.097 1.00 40.31 110 CYS A C 1
ATOM 825 O O . CYS A 1 110 ? -37.225 -31.919 -28.263 1.00 40.31 110 CYS A O 1
ATOM 827 N N . SER A 1 111 ? -36.227 -33.847 -28.980 1.00 48.72 111 SER A N 1
ATOM 828 C CA . SER A 1 111 ? -36.553 -34.081 -30.400 1.00 48.72 111 SER A CA 1
ATOM 829 C C . SER A 1 111 ? -37.118 -32.904 -31.204 1.00 48.72 111 SER A C 1
ATOM 831 O O . SER A 1 111 ? -38.057 -32.248 -30.793 1.00 48.72 111 SER A O 1
ATOM 833 N N . SER A 1 112 ? -36.793 -32.650 -32.459 1.00 53.56 112 SER A N 1
ATOM 834 C CA . SER A 1 112 ? -36.201 -33.410 -33.557 1.00 53.56 112 SER A CA 1
ATOM 835 C C . SER A 1 112 ? -36.543 -32.522 -34.756 1.00 53.56 112 SER A C 1
ATOM 837 O O . SER A 1 112 ? -37.708 -32.146 -34.903 1.00 53.56 112 SER A O 1
ATOM 839 N N . TYR A 1 113 ? -35.591 -32.193 -35.619 1.00 50.56 113 TYR A N 1
ATOM 840 C CA . TYR A 1 113 ? -35.928 -31.862 -37.000 1.00 50.56 113 TYR A CA 1
ATOM 841 C C . TYR A 1 113 ? -34.849 -32.442 -37.890 1.00 50.56 113 TYR A C 1
ATOM 843 O O . TYR A 1 113 ? -33.659 -32.154 -37.763 1.00 50.56 113 TYR A O 1
ATOM 851 N N . ALA A 1 114 ? -35.335 -33.355 -38.713 1.00 48.88 114 ALA A N 1
ATOM 852 C CA . ALA A 1 114 ? -34.624 -34.049 -39.745 1.00 48.88 114 ALA A CA 1
ATOM 853 C C . ALA A 1 114 ? -34.271 -33.099 -40.901 1.00 48.88 114 ALA A C 1
ATOM 855 O O . ALA A 1 114 ? -34.972 -32.121 -41.146 1.00 48.88 114 ALA A O 1
ATOM 856 N N . ASP A 1 115 ? -33.211 -33.493 -41.601 1.00 43.53 115 ASP A N 1
ATOM 857 C CA . ASP A 1 115 ? -33.078 -33.475 -43.057 1.00 43.53 115 ASP A CA 1
ATOM 858 C C . ASP A 1 115 ? -33.192 -32.133 -43.801 1.00 43.53 115 ASP A C 1
ATOM 860 O O . ASP A 1 115 ? -34.275 -31.620 -44.069 1.00 43.53 115 ASP A O 1
ATOM 864 N N . ALA A 1 116 ? -32.037 -31.630 -44.239 1.00 49.66 116 ALA A N 1
ATOM 865 C CA . ALA A 1 116 ? -31.888 -31.157 -45.611 1.00 49.66 116 ALA A CA 1
ATOM 866 C C . ALA A 1 116 ? -30.411 -31.225 -46.019 1.00 49.66 116 ALA A C 1
ATOM 868 O O . ALA A 1 116 ? -29.566 -30.435 -45.595 1.00 49.66 116 ALA A O 1
ATOM 869 N N . ASP A 1 117 ? -30.151 -32.235 -46.837 1.00 45.09 117 ASP A N 1
ATOM 870 C CA . ASP A 1 117 ? -29.087 -32.368 -47.821 1.00 45.09 117 ASP A CA 1
ATOM 871 C C . ASP A 1 117 ? -28.758 -31.050 -48.558 1.00 45.09 117 ASP A C 1
ATOM 873 O O . ASP A 1 117 ? -29.656 -30.387 -49.075 1.00 45.09 117 ASP A O 1
ATOM 877 N N . ALA A 1 118 ? -27.47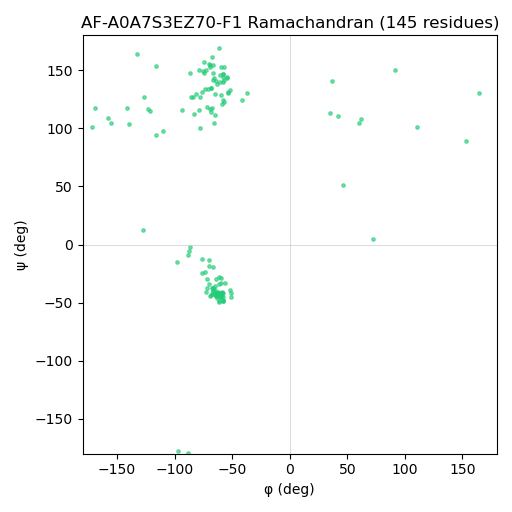1 -30.688 -48.630 1.00 47.31 118 ALA A N 1
ATOM 878 C CA . ALA A 1 118 ? -26.887 -30.028 -49.802 1.00 47.31 118 ALA A CA 1
ATOM 879 C C . ALA A 1 118 ? -25.353 -29.979 -49.707 1.00 47.31 118 ALA A C 1
ATOM 881 O O . ALA A 1 118 ? -24.749 -29.337 -48.849 1.00 47.31 118 ALA A O 1
ATOM 882 N N . THR A 1 119 ? -24.735 -30.653 -50.665 1.00 51.16 119 THR A N 1
ATOM 883 C CA . THR A 1 119 ? -23.300 -30.718 -50.943 1.00 51.16 119 THR A CA 1
ATOM 884 C C . THR A 1 119 ? -22.801 -29.434 -51.624 1.00 51.16 119 THR A C 1
ATOM 886 O O . THR A 1 119 ? -23.364 -29.041 -52.640 1.00 51.16 119 THR A O 1
ATOM 889 N N . GLN A 1 120 ? -21.704 -28.834 -51.142 1.00 46.72 120 GLN A N 1
ATOM 890 C CA . GLN A 1 120 ? -20.715 -28.076 -51.946 1.00 46.72 120 GLN A CA 1
ATOM 891 C C . GLN A 1 120 ? -19.508 -27.731 -51.049 1.00 46.72 120 GLN A C 1
ATOM 893 O O . GLN A 1 120 ? -19.632 -26.971 -50.098 1.00 46.72 120 GLN A O 1
ATOM 898 N N . LEU A 1 121 ? -18.379 -28.444 -51.123 1.00 47.62 121 LEU A N 1
ATOM 899 C CA . LEU A 1 121 ? -17.254 -28.221 -52.048 1.00 47.62 121 LEU A CA 1
ATOM 900 C C . LEU A 1 121 ? -16.878 -26.741 -52.230 1.00 47.62 121 LEU A C 1
ATOM 902 O O . LEU A 1 121 ? -17.581 -26.016 -52.922 1.00 47.62 121 LEU A O 1
ATOM 906 N N . GLY A 1 122 ? -15.706 -26.339 -51.720 1.00 38.75 122 GLY A N 1
ATOM 907 C CA . GLY A 1 122 ? -15.026 -25.143 -52.231 1.00 38.75 122 GLY A CA 1
ATOM 908 C C . GLY A 1 122 ? -14.095 -24.402 -51.271 1.00 38.75 122 GLY A C 1
ATOM 909 O O . GLY A 1 122 ? -14.495 -23.433 -50.649 1.00 38.75 122 GLY A O 1
ATOM 910 N N . SER A 1 123 ? -12.827 -24.815 -51.261 1.00 47.34 123 SER A N 1
ATOM 911 C CA . SER A 1 123 ? -11.660 -23.935 -51.471 1.00 47.34 123 SER A CA 1
ATOM 912 C C . SER A 1 123 ? -11.334 -22.771 -50.508 1.00 47.34 123 SER A C 1
ATOM 914 O O . SER A 1 123 ? -11.899 -21.690 -50.569 1.00 47.34 123 SER A O 1
ATOM 916 N N . VAL A 1 124 ? -10.259 -22.987 -49.736 1.00 49.03 124 VAL A N 1
ATOM 917 C CA . VAL A 1 124 ? -9.025 -22.167 -49.640 1.00 49.03 124 VAL A CA 1
ATOM 918 C C . VAL A 1 124 ? -9.143 -20.634 -49.783 1.00 49.03 124 VAL A C 1
ATOM 920 O O . VAL A 1 124 ? -9.243 -20.114 -50.894 1.00 49.03 124 VAL A O 1
ATOM 923 N N . HIS A 1 125 ? -8.870 -19.911 -48.687 1.00 43.81 125 HIS A N 1
ATOM 924 C CA . HIS A 1 125 ? -8.027 -18.703 -48.723 1.00 43.81 125 HIS A CA 1
ATOM 925 C C . HIS A 1 125 ? -7.431 -18.380 -47.336 1.00 43.81 125 HIS A C 1
ATOM 927 O O . HIS A 1 125 ? -8.126 -17.961 -46.415 1.00 43.81 125 HIS A O 1
ATOM 933 N N . THR A 1 126 ? -6.122 -18.574 -47.185 1.00 53.3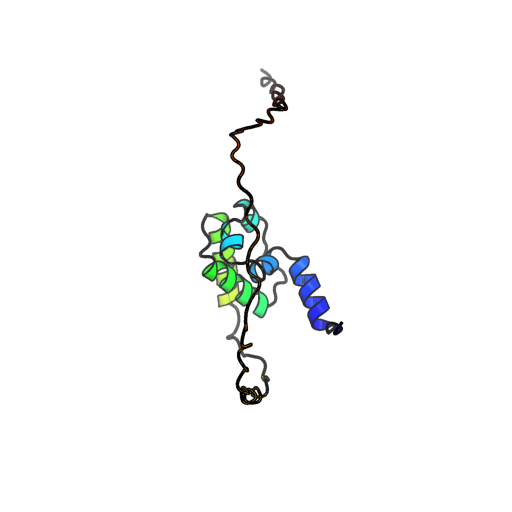4 126 THR A N 1
ATOM 934 C CA . THR A 1 126 ? -5.255 -17.793 -46.280 1.00 53.34 126 THR A CA 1
ATOM 935 C C . THR A 1 126 ? -4.747 -16.556 -47.053 1.00 53.34 126 THR A C 1
ATOM 937 O O . THR A 1 126 ? -4.959 -16.469 -48.258 1.00 53.34 126 THR A O 1
ATOM 940 N N . PRO A 1 127 ? -3.923 -15.671 -46.475 1.00 52.25 127 PRO A N 1
ATOM 941 C CA . PRO A 1 127 ? -4.147 -14.743 -45.367 1.00 52.25 127 PRO A CA 1
ATOM 942 C C . PRO A 1 127 ? -4.020 -13.273 -45.851 1.00 52.25 127 PRO A C 1
ATOM 944 O O . PRO A 1 127 ? -3.249 -12.998 -46.767 1.00 52.25 127 PRO A O 1
ATOM 947 N N . HIS A 1 128 ? -4.670 -12.290 -45.209 1.00 46.62 128 HIS A N 1
ATOM 948 C CA . HIS A 1 128 ? -4.359 -10.871 -45.475 1.00 46.62 128 HIS A CA 1
ATOM 949 C C . HIS A 1 128 ? -3.651 -10.199 -44.292 1.00 46.62 128 HIS A C 1
ATOM 951 O O . HIS A 1 128 ? -4.240 -9.744 -43.317 1.00 46.62 128 HIS A O 1
ATOM 957 N N . ARG A 1 129 ? -2.329 -10.159 -44.457 1.00 41.19 129 ARG A N 1
ATOM 958 C CA . ARG A 1 129 ? -1.336 -9.219 -43.930 1.00 41.19 129 ARG A CA 1
ATOM 959 C C . ARG A 1 129 ? -1.842 -7.774 -43.996 1.00 41.19 129 ARG A C 1
ATOM 961 O O . ARG A 1 129 ? -2.132 -7.306 -45.090 1.00 41.19 129 ARG A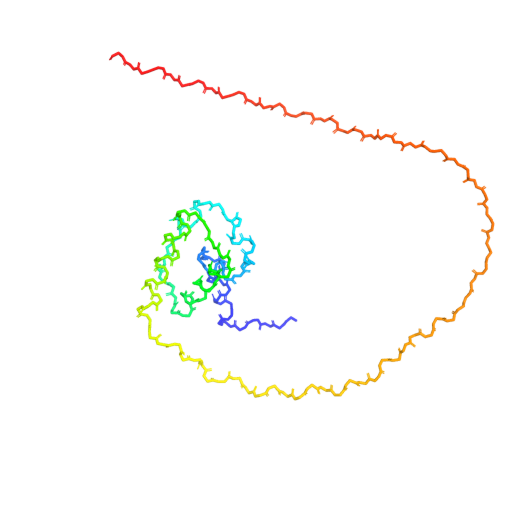 O 1
ATOM 968 N N . ASN A 1 130 ? -1.873 -7.053 -42.877 1.00 54.09 130 ASN A N 1
ATOM 969 C CA . ASN A 1 130 ? -1.879 -5.590 -42.902 1.00 54.09 130 ASN A CA 1
ATOM 970 C C . ASN A 1 130 ? -0.601 -5.083 -42.235 1.00 54.09 130 ASN A C 1
ATOM 972 O O . ASN A 1 130 ? -0.481 -4.991 -41.017 1.00 54.09 130 ASN A O 1
ATOM 976 N N . ASP A 1 131 ? 0.367 -4.848 -43.110 1.00 45.84 131 ASP A N 1
ATOM 977 C CA . ASP A 1 131 ? 1.577 -4.075 -42.903 1.00 45.84 131 ASP A CA 1
ATOM 978 C C . ASP A 1 131 ? 1.196 -2.605 -43.113 1.00 45.84 131 ASP A C 1
ATOM 980 O O . ASP A 1 131 ? 0.822 -2.229 -44.221 1.00 45.84 131 ASP A O 1
ATOM 984 N N . GLN A 1 132 ? 1.222 -1.792 -42.057 1.00 49.47 132 GLN A N 1
ATOM 985 C CA . GLN A 1 132 ? 1.413 -0.349 -42.188 1.00 49.47 132 GLN A CA 1
ATOM 986 C C . GLN A 1 132 ? 2.339 0.110 -41.069 1.00 49.47 132 GLN A C 1
ATOM 988 O O . GLN A 1 132 ? 1.967 0.187 -39.898 1.00 49.47 132 GLN A O 1
ATOM 993 N N . GLY A 1 133 ? 3.586 0.352 -41.465 1.00 43.34 133 GLY A N 1
ATOM 994 C CA . GLY A 1 133 ? 4.616 0.934 -40.631 1.00 43.34 133 GLY A CA 1
ATOM 995 C C . GLY A 1 133 ? 4.305 2.376 -40.245 1.00 43.34 133 GLY A C 1
ATOM 996 O O . GLY A 1 133 ? 3.830 3.170 -41.054 1.00 43.34 133 GLY A O 1
ATOM 997 N N . LEU A 1 134 ? 4.670 2.720 -39.013 1.00 52.88 134 LEU A N 1
ATOM 998 C CA . LEU A 1 134 ? 4.992 4.082 -38.621 1.00 52.88 134 LEU A CA 1
ATOM 999 C C . LEU A 1 134 ? 6.413 4.057 -38.053 1.00 52.88 134 LEU A C 1
ATOM 1001 O O . LEU A 1 134 ? 6.720 3.359 -37.089 1.00 52.88 134 LEU A O 1
ATOM 1005 N N . VAL A 1 135 ? 7.284 4.768 -38.752 1.00 64.62 135 VAL A N 1
ATOM 1006 C CA . VAL A 1 135 ? 8.719 4.923 -38.524 1.00 64.62 135 VAL A CA 1
ATOM 1007 C C . VAL A 1 135 ? 9.049 5.465 -37.119 1.00 64.62 135 VAL A C 1
ATOM 1009 O O . VAL A 1 135 ? 8.356 6.363 -36.640 1.00 64.62 135 VAL A O 1
ATOM 1012 N N . PRO A 1 136 ? 10.122 4.991 -36.456 1.00 59.28 136 PRO A N 1
ATOM 1013 C CA . PRO A 1 136 ? 10.651 5.636 -35.259 1.00 59.28 136 PRO A CA 1
ATOM 1014 C C . PRO A 1 136 ? 11.484 6.876 -35.625 1.00 59.28 136 PRO A C 1
ATOM 1016 O O . PRO A 1 136 ? 12.422 6.802 -36.419 1.00 59.28 136 PRO A O 1
ATOM 1019 N N . SER A 1 137 ? 11.154 8.019 -35.020 1.00 67.81 137 SER A N 1
ATOM 1020 C CA . SER A 1 137 ? 11.961 9.244 -35.070 1.00 67.81 137 SER A CA 1
ATOM 1021 C C . SER A 1 137 ? 13.332 9.043 -34.399 1.00 67.81 137 SER A C 1
ATOM 1023 O O . SER A 1 137 ? 13.392 8.424 -33.333 1.00 67.81 137 SER A O 1
ATOM 1025 N N . PRO A 1 138 ? 14.432 9.591 -34.948 1.00 74.06 138 PRO A N 1
ATOM 1026 C CA . PRO A 1 138 ? 15.734 9.576 -34.285 1.00 74.06 138 PRO A CA 1
ATOM 1027 C C . PRO A 1 138 ? 15.808 10.608 -33.137 1.00 74.06 138 PRO A C 1
ATOM 1029 O O . PRO A 1 138 ? 15.189 11.672 -33.230 1.00 74.06 138 PRO A O 1
ATOM 1032 N N . PRO A 1 139 ? 16.584 10.347 -32.066 1.00 67.44 139 PRO A N 1
ATOM 1033 C CA . PRO A 1 139 ? 16.861 11.338 -31.028 1.00 67.44 139 PRO A CA 1
ATOM 1034 C C . PRO A 1 139 ? 17.848 12.408 -31.526 1.00 67.44 139 PRO A C 1
ATOM 1036 O O . PRO A 1 139 ? 18.882 12.095 -32.117 1.00 67.44 139 PRO A O 1
ATOM 1039 N N . ALA A 1 140 ? 17.537 13.679 -31.261 1.00 66.12 140 ALA A N 1
ATOM 1040 C CA . ALA A 1 140 ? 18.437 14.804 -31.502 1.00 66.12 140 ALA A CA 1
ATOM 1041 C C . ALA A 1 140 ? 19.573 14.859 -30.458 1.00 66.12 140 ALA A C 1
ATOM 1043 O O . ALA A 1 140 ? 19.407 14.472 -29.303 1.00 66.12 140 ALA A O 1
ATOM 1044 N N . ALA A 1 141 ? 20.729 15.329 -30.923 1.00 65.44 141 ALA A N 1
ATOM 1045 C CA . ALA A 1 141 ? 22.057 15.219 -30.331 1.00 65.44 141 ALA A CA 1
ATOM 1046 C C . ALA A 1 141 ? 22.277 15.976 -29.005 1.00 65.44 141 ALA A C 1
ATOM 1048 O O . ALA A 1 141 ? 21.768 17.075 -28.795 1.00 65.44 141 ALA A O 1
ATOM 1049 N N . ILE A 1 142 ? 23.129 15.401 -28.151 1.00 73.19 142 ILE A N 1
ATOM 1050 C CA . ILE A 1 142 ? 23.696 16.035 -26.953 1.00 73.19 142 ILE A CA 1
ATOM 1051 C C . ILE A 1 142 ? 24.924 16.866 -27.386 1.00 73.19 142 ILE A C 1
ATOM 1053 O O . ILE A 1 142 ? 25.799 16.311 -28.054 1.00 73.19 142 ILE A O 1
ATOM 1057 N N . PRO A 1 143 ? 25.026 18.165 -27.043 1.00 77.44 143 PRO A N 1
ATOM 1058 C CA . PRO A 1 143 ? 26.211 18.970 -27.341 1.00 77.44 143 PRO A CA 1
ATOM 1059 C C . PRO A 1 143 ? 27.407 18.589 -26.443 1.00 77.44 143 PRO A C 1
ATOM 1061 O O . PRO A 1 143 ? 27.204 18.170 -25.301 1.00 77.44 143 PRO A O 1
ATOM 1064 N N . PRO A 1 144 ? 28.657 18.742 -26.923 1.00 80.00 144 PRO A N 1
ATOM 1065 C CA . PRO A 1 144 ? 29.847 18.488 -26.114 1.00 80.00 144 PRO A CA 1
ATOM 1066 C C . PRO A 1 144 ? 30.015 19.536 -24.995 1.00 80.00 144 PRO A C 1
ATOM 1068 O O . PRO A 1 144 ? 29.535 20.665 -25.135 1.00 80.00 144 PRO A O 1
ATOM 1071 N N . PRO A 1 145 ? 30.702 19.190 -23.889 1.00 74.00 145 PRO A N 1
ATOM 1072 C CA . PRO A 1 145 ? 30.989 20.136 -22.816 1.00 74.00 145 PRO A CA 1
ATOM 1073 C C . PRO A 1 145 ? 32.005 21.215 -23.252 1.00 74.00 145 PRO A C 1
ATOM 1075 O O . PRO A 1 145 ? 32.825 20.961 -24.138 1.00 74.00 145 PRO A O 1
ATOM 1078 N N . PRO A 1 146 ? 31.948 22.416 -22.642 1.00 75.88 146 PRO A N 1
ATOM 1079 C CA . PRO A 1 146 ? 32.881 23.514 -22.909 1.00 75.88 146 PRO A CA 1
ATOM 1080 C C . PRO A 1 146 ? 34.316 23.205 -22.422 1.00 75.88 146 PRO A C 1
ATOM 1082 O O . PRO A 1 146 ? 34.480 22.294 -21.606 1.00 75.88 146 PRO A O 1
ATOM 1085 N N . PRO A 1 147 ? 35.329 23.937 -22.938 1.00 73.94 147 PRO A N 1
ATOM 1086 C CA . PRO A 1 147 ? 36.753 23.671 -22.701 1.00 73.94 147 PRO A CA 1
ATOM 1087 C C . PRO A 1 147 ? 37.206 23.881 -21.252 1.00 73.94 147 PRO A C 1
ATOM 1089 O O . PRO A 1 147 ? 36.619 24.744 -20.559 1.00 73.94 147 PRO A O 1
#

Organism: NCBI:txid156174

Secondary structure (DSSP, 8-state):
-PPPPHHHHHHHHHHHH-HHHHHHHS-HHHHHTS-HHHHHT---TT--HHHHHHHHHHHHHTT--SHHHHHHHHHHHHHHTTSPP--PPS--PPPPPPPP-PPPPP----------------------------PPPPPPPPPPPP-

Sequence (147 aa):
ATALSPEHRSLAKRVSNRSELRLVVLSPDEVRRLPPGTFVAMGSSGLQPTEVRAVVYALEQANVSGAGALRFLDMMRSKLSALPDYEPPAHSPPLPPPPPQLPQALPTVCSSYADADATQLGSVHTPHRNDQGLVPSPPAAIPPPPP

Solvent-accessible surface area (backbone atoms only — not comparable to full-atom values): 10073 Å² total; per-residue (Å²): 132,85,81,76,54,71,66,56,52,52,49,52,52,49,36,73,74,30,78,57,49,41,47,58,76,45,53,41,69,57,58,55,67,51,59,69,65,58,36,63,72,49,74,75,80,91,61,49,76,69,53,46,52,45,37,47,50,32,44,58,71,25,62,55,69,59,73,38,37,47,52,42,50,52,54,44,49,60,54,50,73,72,49,76,84,88,75,75,76,88,79,75,79,82,76,76,79,80,77,83,82,72,85,80,80,77,83,80,83,74,85,84,84,80,87,81,90,82,92,77,88,81,81,91,84,86,83,88,83,83,87,79,90,79,82,84,81,79,86,84,82,83,81,81,82,81,134

Nearest PDB structures (foldseek):
  2rn7-assembly1_A  TM=1.922E-01  e=6.582E+00  Shigella flexneri